Protein AF-A0A0F9NJE1-F1 (afdb_monomer_lite)

Secondary structure (DSSP, 8-state):
-HHHHHHHHHHHHH----EEEEEEGGG-----SSB---HHHHHHHHHHHTTS--EEEEETTEEEEEEEEEEEETTTHHHHHHHHHHHHHHHHHHHHT-EEEEEEEEEEEEE--GGGHHHHHHHHHSPPPPPPEEEE-TT-SSS--GGGEEEES---BPPP-

Radius of gyration: 15.57 Å; chains: 1; bounding box: 33×33×40 Å

Structure (mmCIF, N/CA/C/O backbone):
data_AF-A0A0F9NJE1-F1
#
_entry.id   AF-A0A0F9NJE1-F1
#
loop_
_atom_site.group_PDB
_atom_site.id
_atom_site.type_symbol
_atom_site.label_atom_id
_atom_site.label_alt_id
_atom_site.label_comp_id
_atom_site.label_asym_id
_atom_site.label_entity_id
_atom_site.label_seq_id
_atom_site.pdbx_PDB_ins_code
_atom_site.Cartn_x
_atom_site.Cartn_y
_atom_site.Cartn_z
_atom_site.occupancy
_atom_site.B_iso_or_equiv
_atom_site.auth_seq_id
_atom_site.auth_comp_id
_atom_site.auth_asym_id
_atom_site.auth_atom_id
_atom_site.pdbx_PDB_model_num
ATOM 1 N N . MET A 1 1 ? -2.788 3.645 -7.396 1.00 90.88 1 MET A N 1
ATOM 2 C CA . MET A 1 1 ? -2.449 2.796 -8.562 1.00 90.88 1 MET A CA 1
ATOM 3 C C . MET A 1 1 ? -1.737 3.562 -9.673 1.00 90.88 1 MET A C 1
ATOM 5 O O . MET A 1 1 ? -0.555 3.322 -9.840 1.00 90.88 1 MET A O 1
ATOM 9 N N . LYS A 1 2 ? -2.379 4.504 -10.388 1.00 92.88 2 LYS A N 1
ATOM 10 C CA . LYS A 1 2 ? -1.717 5.264 -11.473 1.00 92.88 2 LYS A CA 1
ATOM 11 C C . LYS A 1 2 ? -0.383 5.898 -11.042 1.00 92.88 2 LYS A C 1
ATOM 13 O O . LYS A 1 2 ? 0.628 5.635 -11.670 1.00 92.88 2 LYS A O 1
ATOM 18 N N . GLN A 1 3 ? -0.376 6.618 -9.914 1.00 94.50 3 GLN A N 1
ATOM 19 C CA . GLN A 1 3 ? 0.844 7.205 -9.336 1.00 94.50 3 GLN A CA 1
ATOM 20 C C . GLN A 1 3 ? 1.973 6.178 -9.158 1.00 94.50 3 GLN A C 1
ATOM 22 O O . GLN A 1 3 ? 3.117 6.468 -9.476 1.00 94.50 3 GLN A O 1
ATOM 27 N N . TYR A 1 4 ? 1.651 4.984 -8.657 1.00 96.38 4 TYR A N 1
ATOM 28 C CA . TYR A 1 4 ? 2.636 3.923 -8.474 1.00 96.38 4 TYR A CA 1
ATOM 29 C C . TYR A 1 4 ? 3.183 3.423 -9.814 1.00 96.38 4 TYR A C 1
ATOM 31 O O . TYR A 1 4 ? 4.390 3.305 -9.956 1.00 96.38 4 TYR A O 1
ATOM 39 N N . LEU A 1 5 ? 2.318 3.169 -10.803 1.00 96.25 5 LEU A N 1
ATOM 40 C CA . LEU A 1 5 ? 2.753 2.699 -12.123 1.00 96.25 5 LEU A CA 1
ATOM 41 C C . LEU A 1 5 ? 3.624 3.735 -12.845 1.00 96.25 5 LEU A C 1
ATOM 43 O O . LEU A 1 5 ? 4.574 3.358 -13.523 1.00 96.25 5 LEU A O 1
ATOM 47 N N . ASP A 1 6 ? 3.331 5.026 -12.675 1.00 95.56 6 ASP A N 1
ATOM 48 C CA . ASP A 1 6 ? 4.165 6.103 -13.212 1.00 95.56 6 ASP A CA 1
ATOM 49 C C . ASP A 1 6 ? 5.552 6.103 -12.541 1.00 95.56 6 ASP A C 1
ATOM 51 O O . ASP A 1 6 ? 6.561 6.123 -13.240 1.00 95.56 6 ASP A O 1
ATOM 55 N N . LYS A 1 7 ? 5.619 5.946 -11.209 1.00 96.25 7 LYS A N 1
ATOM 56 C CA . LYS A 1 7 ? 6.894 5.800 -10.482 1.00 96.25 7 LYS A CA 1
ATOM 57 C C . LYS A 1 7 ? 7.661 4.531 -10.844 1.00 96.25 7 LYS A C 1
ATOM 59 O O . LYS A 1 7 ? 8.872 4.589 -11.007 1.00 96.25 7 LYS A O 1
ATOM 64 N N . LEU A 1 8 ? 6.973 3.407 -11.020 1.00 96.88 8 LEU A N 1
ATOM 65 C CA . LEU A 1 8 ? 7.582 2.165 -11.487 1.00 96.88 8 LEU A CA 1
ATOM 66 C C . LEU A 1 8 ? 8.228 2.348 -12.861 1.00 96.88 8 LEU A C 1
ATOM 68 O O . LEU A 1 8 ? 9.361 1.918 -13.054 1.00 96.88 8 LEU A O 1
ATOM 72 N N . ARG A 1 9 ? 7.536 3.023 -13.787 1.00 95.94 9 ARG A N 1
ATOM 73 C CA . ARG A 1 9 ? 8.072 3.326 -15.117 1.00 95.94 9 ARG A CA 1
ATOM 74 C C . ARG A 1 9 ? 9.299 4.237 -15.044 1.00 95.94 9 ARG A C 1
ATOM 76 O O . ARG A 1 9 ? 10.284 3.953 -15.709 1.00 95.94 9 ARG A O 1
ATOM 83 N N . GLU A 1 10 ? 9.263 5.283 -14.218 1.00 95.12 10 GLU A N 1
ATOM 84 C CA . GLU A 1 10 ? 10.417 6.172 -14.001 1.00 95.12 10 GLU A CA 1
ATOM 85 C C . GLU A 1 10 ? 11.642 5.386 -13.502 1.00 95.12 10 GLU A C 1
ATOM 87 O O . GLU A 1 10 ? 12.700 5.432 -14.125 1.00 95.12 10 GLU A O 1
ATOM 92 N N . VAL A 1 11 ? 11.501 4.583 -12.442 1.00 95.06 11 VAL A N 1
ATOM 93 C CA . VAL A 1 11 ? 12.618 3.770 -11.923 1.00 95.06 11 VAL A CA 1
ATOM 94 C C . VAL A 1 11 ? 13.141 2.798 -12.989 1.00 95.06 11 VAL A C 1
ATOM 96 O O . VAL A 1 11 ? 14.353 2.623 -13.127 1.00 95.06 11 VAL A O 1
ATOM 99 N N . PHE A 1 12 ? 12.241 2.190 -13.765 1.00 95.00 12 PHE A N 1
ATOM 100 C CA . PHE A 1 12 ? 12.589 1.199 -14.779 1.00 95.00 12 PHE A CA 1
ATOM 101 C C . PHE A 1 12 ? 13.305 1.794 -16.001 1.00 95.00 12 PHE A C 1
ATOM 103 O O . PHE A 1 12 ? 14.287 1.225 -16.477 1.00 95.00 12 PHE A O 1
ATOM 110 N N . GLU A 1 13 ? 12.855 2.950 -16.491 1.00 92.44 13 GLU A N 1
ATOM 111 C CA . GLU A 1 13 ? 13.366 3.559 -17.725 1.00 92.44 13 GLU A CA 1
ATOM 112 C C . GLU A 1 13 ? 14.506 4.556 -17.475 1.00 92.44 13 GLU A C 1
ATOM 114 O O . GLU A 1 13 ? 15.495 4.571 -18.212 1.00 92.44 13 GLU A O 1
ATOM 119 N N . THR A 1 14 ? 14.382 5.409 -16.455 1.00 85.56 14 THR A N 1
ATOM 120 C CA . THR A 1 14 ? 15.294 6.545 -16.237 1.00 85.56 14 THR A CA 1
ATOM 121 C C . THR A 1 14 ? 16.296 6.308 -15.114 1.00 85.56 14 THR A C 1
ATOM 123 O O . THR A 1 14 ? 17.227 7.102 -14.965 1.00 85.56 14 THR A O 1
ATOM 126 N N . LYS A 1 15 ? 16.150 5.208 -14.358 1.00 76.62 15 LYS A N 1
ATOM 127 C CA . LYS A 1 15 ? 16.909 4.927 -13.128 1.00 76.62 15 LYS A CA 1
ATOM 128 C C . LYS A 1 15 ? 16.753 6.039 -12.087 1.00 76.62 15 LYS A C 1
ATOM 130 O O . LYS A 1 15 ? 17.694 6.359 -11.364 1.00 76.62 15 LYS A O 1
ATOM 135 N N . GLU A 1 16 ? 15.570 6.649 -12.019 1.00 80.31 16 GLU A N 1
ATOM 136 C CA . GLU A 1 16 ? 15.196 7.463 -10.865 1.00 80.31 16 GLU A CA 1
ATOM 137 C C . GLU A 1 16 ? 15.294 6.590 -9.605 1.00 80.31 16 GLU A C 1
ATOM 139 O O . GLU A 1 16 ? 14.833 5.452 -9.596 1.00 80.31 16 GLU A O 1
ATOM 144 N N . HIS A 1 17 ? 15.901 7.110 -8.542 1.00 89.50 17 HIS A N 1
ATOM 145 C CA . HIS A 1 17 ? 16.082 6.363 -7.296 1.00 89.50 17 HIS A CA 1
ATOM 146 C C . HIS A 1 17 ? 15.161 6.862 -6.183 1.00 89.50 17 HIS A C 1
ATOM 148 O O . HIS A 1 17 ? 14.867 6.128 -5.252 1.00 89.50 17 HIS A O 1
ATOM 154 N N . TYR A 1 18 ? 14.640 8.082 -6.280 1.00 96.06 18 TYR A N 1
ATOM 155 C CA . TYR A 1 18 ? 13.755 8.629 -5.262 1.00 96.06 18 TYR A CA 1
ATOM 156 C C . TYR A 1 18 ? 12.293 8.482 -5.675 1.00 96.06 18 TYR A C 1
ATOM 158 O O . TYR A 1 18 ? 11.875 8.999 -6.711 1.00 96.06 18 TYR A O 1
ATOM 166 N N . ILE A 1 19 ? 11.480 7.853 -4.827 1.00 96.25 19 ILE A N 1
ATOM 167 C CA . ILE A 1 19 ? 10.029 7.808 -5.026 1.00 96.25 19 ILE A CA 1
ATOM 168 C C . ILE A 1 19 ? 9.285 8.270 -3.780 1.00 96.25 19 ILE A C 1
ATOM 170 O O . ILE A 1 19 ? 9.681 8.010 -2.645 1.00 96.25 19 ILE A O 1
ATOM 174 N N . GLN A 1 20 ? 8.140 8.907 -4.013 1.00 97.31 20 GLN A N 1
ATOM 175 C CA . GLN A 1 20 ? 7.152 9.175 -2.982 1.00 97.31 20 GLN A CA 1
ATOM 176 C C . GLN A 1 20 ? 5.758 8.845 -3.512 1.00 97.31 20 GLN A C 1
ATOM 178 O O . GLN A 1 20 ? 5.344 9.319 -4.573 1.00 97.31 20 GLN A O 1
ATOM 183 N N . ILE A 1 21 ? 5.031 8.044 -2.743 1.00 97.56 21 ILE A N 1
ATOM 184 C CA . ILE A 1 21 ? 3.643 7.664 -2.980 1.00 97.56 21 ILE A CA 1
ATOM 185 C C . ILE A 1 21 ? 2.818 8.262 -1.846 1.00 97.56 21 ILE A C 1
ATOM 187 O O . ILE A 1 21 ? 3.164 8.129 -0.673 1.00 97.56 21 ILE A O 1
ATOM 191 N N . ARG A 1 22 ? 1.719 8.931 -2.193 1.00 98.00 22 ARG A N 1
ATOM 192 C CA . ARG A 1 22 ? 0.761 9.467 -1.221 1.00 98.00 22 ARG A CA 1
ATOM 193 C C . ARG A 1 22 ? -0.586 8.850 -1.510 1.00 98.00 22 ARG A C 1
ATOM 195 O O . ARG A 1 22 ? -1.103 8.997 -2.617 1.00 98.00 22 ARG A O 1
ATOM 202 N N . HIS A 1 23 ? -1.146 8.153 -0.534 1.00 98.12 23 HIS A N 1
ATOM 203 C CA . HIS A 1 23 ? -2.411 7.459 -0.717 1.00 98.12 23 HIS A CA 1
ATOM 204 C C . HIS A 1 23 ? -3.422 7.882 0.340 1.00 98.12 23 HIS A C 1
ATOM 206 O O . HIS A 1 23 ? -3.215 7.655 1.530 1.00 98.12 23 HIS A O 1
ATOM 212 N N . ASN A 1 24 ? -4.524 8.478 -0.118 1.00 97.50 24 ASN A N 1
ATOM 213 C CA . ASN A 1 24 ? -5.685 8.767 0.714 1.00 97.50 24 ASN A CA 1
ATOM 214 C C . ASN A 1 24 ? -6.523 7.491 0.872 1.00 97.50 24 ASN A C 1
ATOM 216 O O . ASN A 1 24 ? -6.998 6.926 -0.116 1.00 97.50 24 ASN A O 1
ATOM 220 N N . MET A 1 25 ? -6.724 7.076 2.120 1.00 97.12 25 MET A N 1
ATOM 221 C CA . MET A 1 25 ? -7.415 5.842 2.498 1.00 97.12 25 MET A CA 1
ATOM 222 C C . MET A 1 25 ? -8.916 5.868 2.159 1.00 97.12 25 MET A C 1
ATOM 224 O O . MET A 1 25 ? -9.535 4.812 2.061 1.00 97.12 25 MET A O 1
ATOM 228 N N . ASP A 1 26 ? -9.489 7.049 1.896 1.00 96.38 26 ASP A N 1
ATOM 229 C CA . ASP A 1 26 ? -10.852 7.206 1.366 1.00 96.38 26 ASP A CA 1
ATOM 230 C C . ASP A 1 26 ? -11.010 6.612 -0.050 1.00 96.38 26 ASP A C 1
ATOM 232 O O . ASP A 1 26 ? -12.125 6.345 -0.488 1.00 96.38 26 ASP A O 1
ATOM 236 N N . ASN A 1 27 ? -9.906 6.382 -0.770 1.00 96.31 27 ASN A N 1
ATOM 237 C CA . ASN A 1 27 ? -9.913 5.836 -2.132 1.00 96.31 27 ASN A CA 1
ATOM 238 C C . ASN A 1 27 ? -9.856 4.295 -2.184 1.00 96.31 27 ASN A C 1
ATOM 240 O O . ASN A 1 27 ? -9.661 3.735 -3.264 1.00 96.31 27 ASN A O 1
ATOM 244 N N . GLY A 1 28 ? -9.965 3.615 -1.039 1.00 96.88 28 GLY A N 1
ATOM 245 C CA . GLY A 1 28 ? -9.812 2.163 -0.911 1.00 96.88 28 GLY A CA 1
ATOM 246 C C . GLY A 1 28 ? -8.427 1.738 -0.414 1.00 96.88 28 GLY A C 1
ATOM 247 O O . GLY A 1 28 ? -7.517 2.551 -0.247 1.00 96.88 28 GLY A O 1
ATOM 248 N N . PHE A 1 29 ? -8.259 0.443 -0.163 1.00 97.94 29 PHE A N 1
ATOM 249 C CA . PHE A 1 29 ? -7.039 -0.141 0.387 1.00 97.94 29 PHE A CA 1
ATOM 250 C C . PHE A 1 29 ? -5.955 -0.287 -0.706 1.00 97.94 29 PHE A C 1
ATOM 252 O O . PHE A 1 29 ? -6.220 -0.878 -1.759 1.00 97.94 29 PHE A O 1
ATOM 259 N N . PRO A 1 30 ? -4.728 0.237 -0.509 1.00 96.69 30 PRO A N 1
ATOM 260 C CA . PRO A 1 30 ? -3.741 0.381 -1.581 1.00 96.69 30 PRO A CA 1
ATOM 261 C C . PRO A 1 30 ? -2.969 -0.913 -1.887 1.00 96.69 30 PRO A C 1
ATOM 263 O O . PRO A 1 30 ? -1.772 -1.017 -1.627 1.00 96.69 30 PRO A O 1
ATOM 266 N N . LEU A 1 31 ? -3.621 -1.879 -2.538 1.00 95.12 31 LEU A N 1
ATOM 267 C CA . LEU A 1 31 ? -2.922 -2.965 -3.239 1.00 95.12 31 LEU A CA 1
ATOM 268 C C 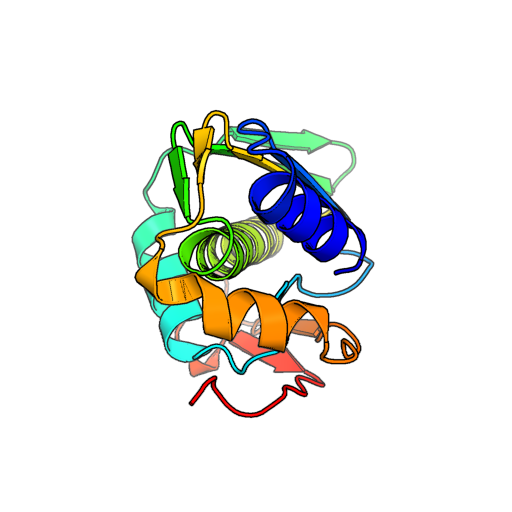. LEU A 1 31 ? -2.410 -2.448 -4.585 1.00 95.12 31 LEU A C 1
ATOM 270 O O . LEU A 1 31 ? -3.089 -2.519 -5.608 1.00 95.12 31 LEU A O 1
ATOM 274 N N . ILE A 1 32 ? -1.218 -1.862 -4.571 1.00 93.94 32 ILE A N 1
ATOM 275 C CA . ILE A 1 32 ? -0.603 -1.185 -5.721 1.00 93.94 32 ILE A CA 1
ATOM 276 C C . ILE A 1 32 ? 0.215 -2.142 -6.599 1.00 93.94 32 ILE A C 1
ATOM 278 O O . ILE A 1 32 ? 1.367 -1.894 -6.909 1.00 93.94 32 ILE A O 1
ATOM 282 N N . THR A 1 33 ? -0.378 -3.254 -7.012 1.00 95.19 33 THR A N 1
ATOM 283 C CA . THR A 1 33 ? 0.177 -4.160 -8.030 1.00 95.19 33 THR A CA 1
ATOM 284 C C . THR A 1 33 ? -0.969 -4.725 -8.859 1.00 95.19 33 THR A C 1
ATOM 286 O O . THR A 1 33 ? -2.128 -4.692 -8.439 1.00 95.19 33 THR A O 1
ATOM 289 N N . THR A 1 34 ? -0.679 -5.218 -10.061 1.00 94.31 34 THR A N 1
ATOM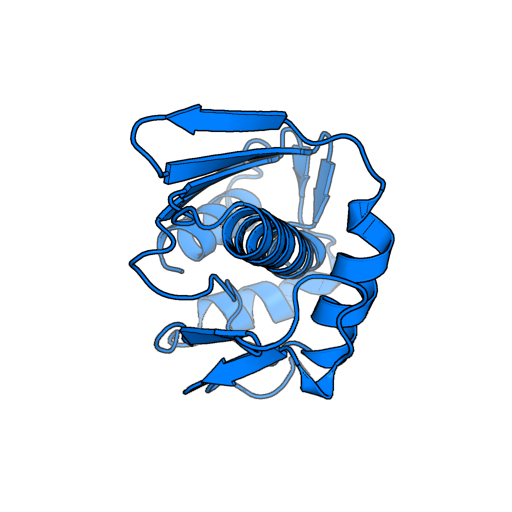 290 C CA . THR A 1 34 ? -1.703 -5.851 -10.901 1.00 94.31 34 THR A CA 1
ATOM 291 C C . THR A 1 34 ? -1.865 -7.340 -10.606 1.00 94.31 34 THR A C 1
ATOM 293 O O . THR A 1 34 ? -2.929 -7.887 -10.903 1.00 94.31 34 THR A O 1
ATOM 296 N N . LYS A 1 35 ? -0.854 -7.995 -10.018 1.00 94.12 35 LYS A N 1
ATOM 297 C CA . LYS A 1 35 ? -0.934 -9.407 -9.626 1.00 94.12 35 LYS A CA 1
ATOM 298 C C . LYS A 1 35 ? -1.678 -9.598 -8.308 1.00 94.12 35 LYS A C 1
ATOM 300 O O . LYS A 1 35 ? -1.871 -8.674 -7.520 1.00 94.12 35 LYS A O 1
ATOM 305 N N . GLU A 1 36 ? -2.075 -10.835 -8.070 1.00 94.62 36 GLU A N 1
ATOM 306 C CA . GLU A 1 36 ? -2.561 -11.270 -6.772 1.00 94.62 36 GLU A CA 1
ATOM 307 C C . GLU A 1 36 ? -1.491 -11.099 -5.678 1.00 94.62 36 GLU A C 1
ATOM 309 O O . GLU A 1 36 ? -0.307 -11.393 -5.880 1.00 94.62 36 GLU A O 1
ATOM 314 N N . ILE A 1 37 ? -1.923 -10.594 -4.523 1.00 94.19 37 ILE A N 1
ATOM 315 C CA . ILE A 1 37 ? -1.165 -10.543 -3.277 1.00 94.19 37 ILE A CA 1
ATOM 316 C C . ILE A 1 37 ? -1.796 -11.552 -2.325 1.00 94.19 37 ILE A C 1
ATOM 318 O O . ILE A 1 37 ? -3.009 -11.536 -2.118 1.00 94.19 37 ILE A O 1
ATOM 322 N N . ASP A 1 38 ? -0.951 -12.389 -1.726 1.00 95.12 38 ASP A N 1
ATOM 323 C CA . ASP A 1 38 ? -1.340 -13.254 -0.618 1.00 95.12 38 ASP A CA 1
ATOM 324 C C . ASP A 1 38 ? -1.752 -12.385 0.579 1.00 95.12 38 ASP A C 1
ATOM 326 O O . ASP A 1 38 ? -0.926 -11.728 1.221 1.00 95.12 38 ASP A O 1
ATOM 330 N N . TRP A 1 39 ? -3.058 -12.325 0.825 1.00 96.56 39 TRP A N 1
ATOM 331 C CA . TRP A 1 39 ? -3.636 -11.460 1.843 1.00 96.56 39 TRP A CA 1
ATOM 332 C C . TRP A 1 39 ? -3.310 -11.922 3.264 1.00 96.56 39 TRP A C 1
ATOM 334 O O . TRP A 1 39 ? -3.060 -11.090 4.140 1.00 96.56 39 TRP A O 1
ATOM 344 N N . ASP A 1 40 ? -3.241 -13.232 3.484 1.00 96.62 40 ASP A N 1
ATOM 345 C CA . ASP A 1 40 ? -2.905 -13.794 4.787 1.00 96.62 40 ASP A CA 1
ATOM 346 C C . ASP A 1 40 ? -1.460 -13.433 5.148 1.00 96.62 40 ASP A C 1
ATOM 348 O O . ASP A 1 40 ? -1.186 -13.037 6.283 1.00 96.62 40 ASP A O 1
ATOM 352 N N . LEU A 1 41 ? -0.550 -13.456 4.165 1.00 95.62 41 LEU A N 1
ATOM 353 C CA . LEU A 1 41 ? 0.822 -12.981 4.347 1.00 95.62 41 LEU A CA 1
ATOM 354 C C . LEU A 1 41 ? 0.880 -11.496 4.731 1.00 95.62 41 LEU A C 1
ATOM 356 O O . LEU A 1 41 ? 1.679 -11.127 5.593 1.00 95.62 41 LEU A O 1
ATOM 360 N N . VAL A 1 42 ? 0.054 -10.641 4.115 1.00 97.62 42 VAL A N 1
ATOM 361 C CA . VAL A 1 42 ? -0.011 -9.215 4.483 1.00 97.62 42 VAL A CA 1
ATOM 362 C C . VAL A 1 42 ? -0.462 -9.062 5.930 1.00 97.62 42 VAL A C 1
ATOM 364 O O . VAL A 1 42 ? 0.190 -8.343 6.680 1.00 97.62 42 VAL A O 1
ATOM 367 N N . ILE A 1 43 ? -1.520 -9.767 6.344 1.00 97.31 43 ILE A N 1
ATOM 368 C CA . ILE A 1 43 ? -2.004 -9.707 7.728 1.00 97.31 43 ILE A CA 1
ATOM 369 C C . ILE A 1 43 ? -0.920 -10.165 8.702 1.00 97.31 43 ILE A C 1
ATOM 371 O O . ILE A 1 43 ? -0.637 -9.455 9.663 1.00 97.31 43 ILE A O 1
ATOM 375 N N . LEU A 1 44 ? -0.296 -11.319 8.459 1.00 95.75 44 LEU A N 1
ATOM 376 C CA . LEU A 1 44 ? 0.743 -11.855 9.340 1.00 95.75 44 LEU A CA 1
ATOM 377 C C . LEU A 1 44 ? 1.913 -10.875 9.485 1.00 95.75 44 LEU A C 1
ATOM 379 O O . LEU A 1 44 ? 2.280 -10.529 10.605 1.00 95.75 44 LEU A O 1
ATOM 383 N N . ARG A 1 45 ? 2.418 -10.337 8.367 1.00 96.50 45 ARG A N 1
ATOM 384 C CA . ARG A 1 45 ? 3.483 -9.323 8.392 1.00 96.50 45 ARG A CA 1
ATOM 385 C C . ARG A 1 45 ? 3.060 -8.056 9.124 1.00 96.50 45 ARG A C 1
ATOM 387 O O . ARG A 1 45 ? 3.845 -7.519 9.890 1.00 96.50 45 ARG A O 1
ATOM 394 N N . THR A 1 46 ? 1.833 -7.578 8.926 1.00 97.00 46 THR A N 1
ATOM 395 C CA . THR A 1 46 ? 1.302 -6.431 9.676 1.00 97.00 46 THR A CA 1
ATOM 396 C C . THR A 1 46 ? 1.333 -6.689 11.174 1.00 97.00 46 THR A C 1
ATOM 398 O O . THR A 1 46 ? 1.776 -5.816 11.914 1.00 97.00 46 THR A O 1
ATOM 401 N N . LEU A 1 47 ? 0.890 -7.861 11.631 1.00 92.50 47 LEU A N 1
ATOM 402 C CA . LEU A 1 47 ? 0.869 -8.177 13.059 1.00 92.50 47 LEU A CA 1
ATOM 403 C C . LEU A 1 47 ? 2.279 -8.233 13.666 1.00 92.50 47 LEU A C 1
ATOM 405 O O . LEU A 1 47 ? 2.457 -7.779 14.796 1.00 92.50 47 LEU A O 1
ATOM 409 N N . ASP A 1 48 ? 3.268 -8.708 12.909 1.00 92.19 48 ASP A N 1
ATOM 410 C CA . ASP A 1 48 ? 4.673 -8.718 13.332 1.00 92.19 48 ASP A CA 1
ATOM 411 C C . ASP A 1 48 ? 5.275 -7.298 13.371 1.00 92.19 48 ASP A C 1
ATOM 413 O O . ASP A 1 48 ? 5.951 -6.921 14.333 1.00 92.19 48 ASP A O 1
ATOM 417 N N . GLU A 1 49 ? 4.979 -6.481 12.357 1.00 91.56 49 GLU A N 1
ATOM 418 C CA . GLU A 1 49 ? 5.503 -5.118 12.179 1.00 91.56 49 GLU A CA 1
ATOM 419 C C . GLU A 1 49 ? 4.890 -4.083 13.139 1.00 91.56 49 GLU A C 1
ATOM 421 O O . GLU A 1 49 ? 5.463 -3.011 13.333 1.00 91.56 49 GLU A O 1
ATOM 426 N N . LEU A 1 50 ? 3.759 -4.382 13.793 1.00 86.44 50 LEU A N 1
ATOM 427 C CA . LEU A 1 50 ? 3.096 -3.469 14.741 1.00 86.44 50 LEU A CA 1
ATOM 428 C C . LEU A 1 50 ? 3.991 -3.015 15.908 1.00 86.44 50 LEU A C 1
ATOM 430 O O . LEU A 1 50 ? 3.700 -1.996 16.533 1.00 86.44 50 LEU A O 1
ATOM 434 N N . ASN A 1 51 ? 5.056 -3.759 16.216 1.00 84.50 51 ASN A N 1
ATOM 435 C CA . ASN A 1 51 ? 5.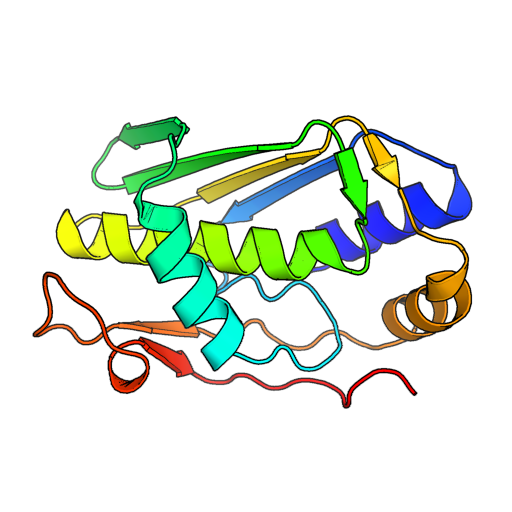982 -3.443 17.305 1.00 84.50 51 ASN A CA 1
ATOM 436 C C . ASN A 1 51 ? 7.138 -2.520 16.886 1.00 84.50 51 ASN A C 1
ATOM 438 O O . ASN A 1 51 ? 7.934 -2.116 17.736 1.00 84.50 51 ASN A O 1
ATOM 442 N N . ASN A 1 52 ? 7.249 -2.187 15.599 1.00 89.94 52 ASN A N 1
ATOM 443 C CA . ASN A 1 52 ? 8.315 -1.332 15.095 1.00 89.94 52 ASN A CA 1
ATOM 444 C C . ASN A 1 52 ? 7.974 0.161 15.261 1.00 89.94 52 ASN A C 1
ATOM 446 O O . ASN A 1 52 ? 6.800 0.534 15.288 1.00 89.94 52 ASN A O 1
ATOM 450 N N . PRO A 1 53 ? 8.979 1.051 15.384 1.00 92.94 53 PRO A N 1
ATOM 451 C CA . PRO A 1 53 ? 8.737 2.489 15.463 1.00 92.94 53 PRO A CA 1
ATOM 452 C C . PRO A 1 53 ? 8.045 3.033 14.204 1.00 92.94 53 PRO A C 1
ATOM 454 O O . PRO A 1 53 ? 8.466 2.751 13.084 1.00 92.94 53 PRO A O 1
ATOM 457 N N . LEU A 1 54 ? 7.020 3.869 14.395 1.00 94.38 54 LEU A N 1
ATOM 458 C CA . LEU A 1 54 ? 6.226 4.478 13.324 1.00 94.38 54 LEU A CA 1
ATOM 459 C C . LEU A 1 54 ? 6.138 5.994 13.514 1.00 94.38 54 LEU A C 1
ATOM 461 O O . LEU A 1 54 ? 5.979 6.483 14.634 1.00 94.38 54 LEU A O 1
ATOM 465 N N . THR A 1 55 ? 6.160 6.739 12.410 1.00 97.19 55 THR A N 1
ATOM 466 C CA . THR A 1 55 ? 5.911 8.186 12.424 1.00 97.19 55 THR A CA 1
ATOM 467 C C . THR A 1 55 ? 4.433 8.443 12.161 1.00 97.19 55 THR A C 1
ATOM 469 O O . THR A 1 55 ? 3.972 8.366 11.022 1.00 97.19 55 THR A O 1
ATOM 472 N N . ILE A 1 56 ? 3.684 8.750 13.221 1.00 96.69 56 ILE A N 1
ATOM 473 C CA . ILE A 1 56 ? 2.230 8.937 13.172 1.00 96.69 56 ILE A CA 1
ATOM 474 C C . ILE A 1 56 ? 1.881 10.378 13.531 1.00 96.69 56 ILE A C 1
ATOM 476 O O . ILE A 1 56 ? 2.364 10.916 14.525 1.00 96.69 56 ILE A O 1
ATOM 480 N N . THR A 1 57 ? 0.997 10.987 12.743 1.00 98.06 57 THR A N 1
ATOM 481 C CA . THR A 1 57 ? 0.382 12.280 13.067 1.00 98.06 57 THR A CA 1
ATOM 482 C C . THR A 1 57 ? -1.110 12.091 13.298 1.00 98.06 57 THR A C 1
ATOM 484 O O . THR A 1 57 ? -1.774 11.370 12.555 1.00 98.06 57 THR A O 1
ATOM 487 N N . MET A 1 58 ? -1.643 12.754 14.323 1.00 97.94 58 MET A N 1
ATOM 488 C CA . MET A 1 58 ? -3.064 12.748 14.660 1.00 97.94 58 MET A CA 1
ATOM 489 C C . MET A 1 58 ? -3.598 14.171 14.642 1.00 97.94 58 MET A C 1
ATOM 491 O O . MET A 1 58 ? -3.071 15.042 15.333 1.00 97.94 58 MET A O 1
ATOM 495 N N . ALA A 1 59 ? -4.652 14.405 13.869 1.00 96.75 59 ALA A N 1
ATOM 496 C CA . ALA A 1 59 ? -5.290 15.710 13.776 1.00 96.75 59 ALA A CA 1
ATOM 497 C C . ALA A 1 59 ? -6.764 15.540 13.410 1.00 96.75 59 ALA A C 1
ATOM 499 O O . ALA A 1 59 ? -7.094 14.727 12.558 1.00 96.75 59 ALA A O 1
ATOM 500 N N . ASN A 1 60 ? -7.657 16.314 14.034 1.00 96.38 60 ASN A N 1
ATOM 501 C CA . ASN A 1 60 ? -9.082 16.376 13.671 1.00 96.38 60 ASN A CA 1
ATOM 502 C C . ASN A 1 60 ? -9.806 15.011 13.608 1.00 96.38 60 ASN A C 1
ATOM 504 O O . ASN A 1 60 ? -10.679 14.811 12.769 1.00 96.38 60 ASN A O 1
ATOM 508 N N . GLY A 1 61 ? -9.450 14.060 14.480 1.00 97.38 61 GLY A N 1
ATOM 509 C CA . GLY A 1 61 ? -10.038 12.712 14.463 1.00 97.38 61 GLY A CA 1
ATOM 510 C C . GLY A 1 61 ? -9.515 11.801 13.343 1.00 97.38 61 GLY A C 1
ATOM 511 O O . GLY A 1 61 ? -10.022 10.694 13.173 1.00 97.38 61 GLY A O 1
ATOM 512 N N . GLU A 1 62 ? -8.495 12.240 12.605 1.00 98.25 62 GLU A N 1
ATOM 513 C CA . GLU A 1 62 ? -7.837 11.512 11.523 1.00 98.25 62 GLU A CA 1
ATOM 514 C C . GLU A 1 62 ? -6.400 11.110 11.907 1.00 98.25 62 GLU A C 1
ATOM 516 O O . GLU A 1 62 ? -5.709 11.831 12.637 1.00 98.25 62 GLU A O 1
ATOM 521 N N . ILE A 1 63 ? -5.952 9.952 11.412 1.00 98.25 63 ILE A N 1
ATOM 522 C CA . ILE A 1 63 ? -4.586 9.438 11.582 1.00 98.25 63 ILE A CA 1
ATOM 523 C C . ILE A 1 63 ? -3.872 9.401 10.233 1.00 98.25 63 ILE A C 1
ATOM 525 O O . ILE A 1 63 ? -4.416 8.932 9.230 1.00 98.25 63 ILE A O 1
ATOM 529 N N . PHE A 1 64 ? -2.627 9.862 10.241 1.00 98.38 64 PHE A N 1
ATOM 530 C CA . PHE A 1 64 ? -1.723 9.900 9.103 1.00 98.38 64 PHE A CA 1
ATOM 531 C C . PHE A 1 64 ? -0.476 9.089 9.441 1.00 98.38 64 PHE A C 1
ATOM 533 O O . PHE A 1 64 ? 0.047 9.203 10.554 1.00 98.38 64 PHE A O 1
ATOM 540 N N . LEU A 1 65 ? 0.012 8.301 8.488 1.00 98.31 65 LEU A N 1
ATOM 541 C CA . LEU A 1 65 ? 1.227 7.508 8.650 1.00 98.31 65 LEU A CA 1
ATOM 542 C C . LEU A 1 65 ? 2.287 7.955 7.648 1.00 98.31 65 LEU A C 1
ATOM 544 O O . LEU A 1 65 ? 2.024 8.028 6.449 1.00 98.31 65 LEU A O 1
ATOM 548 N N . GLN A 1 66 ? 3.500 8.207 8.130 1.00 98.31 66 GLN A N 1
ATOM 549 C CA . GLN A 1 66 ? 4.660 8.406 7.272 1.00 98.31 66 GLN A CA 1
ATOM 550 C C . GLN A 1 66 ? 5.605 7.211 7.383 1.00 98.31 66 GLN A C 1
ATOM 552 O O . GLN A 1 66 ? 6.008 6.818 8.478 1.00 98.31 66 GLN A O 1
ATOM 557 N N . VAL A 1 67 ? 5.984 6.670 6.228 1.00 97.88 67 VAL A N 1
ATOM 558 C CA . VAL A 1 67 ? 6.947 5.580 6.088 1.00 97.88 67 VAL A CA 1
ATOM 559 C C . VAL A 1 67 ? 8.079 6.064 5.198 1.00 97.88 67 VAL A C 1
ATOM 561 O O . VAL A 1 67 ? 7.842 6.515 4.079 1.00 97.88 67 VAL A O 1
ATOM 564 N N . ASN A 1 68 ? 9.307 5.966 5.695 1.00 97.06 68 ASN A N 1
ATOM 565 C CA . ASN A 1 68 ? 10.507 6.279 4.930 1.00 97.06 68 ASN A CA 1
ATOM 566 C C . ASN A 1 68 ? 11.381 5.022 4.876 1.00 97.06 68 ASN A C 1
ATOM 568 O O . ASN A 1 68 ? 11.666 4.422 5.914 1.00 97.06 68 ASN A O 1
ATOM 572 N N . LYS A 1 69 ? 11.795 4.623 3.676 1.00 96.75 69 LYS A N 1
ATOM 573 C CA . LYS A 1 69 ? 12.714 3.512 3.423 1.00 96.75 69 LYS A CA 1
ATOM 574 C C . LYS A 1 69 ? 13.987 4.054 2.786 1.00 96.75 69 LYS A C 1
ATOM 576 O O . LYS A 1 69 ? 13.924 4.874 1.875 1.00 96.75 69 LYS A O 1
ATOM 581 N N . THR A 1 70 ? 15.139 3.562 3.228 1.00 96.50 70 THR A N 1
ATOM 582 C CA . THR A 1 70 ? 16.425 3.939 2.623 1.00 96.50 70 THR A CA 1
ATOM 583 C C . THR A 1 70 ? 16.598 3.298 1.249 1.00 96.50 70 THR A C 1
ATOM 585 O O . THR A 1 70 ? 17.031 3.961 0.318 1.00 96.50 70 THR A O 1
ATOM 588 N N . HIS A 1 71 ? 16.230 2.025 1.094 1.00 96.25 71 HIS A N 1
ATOM 589 C CA . HIS A 1 71 ? 16.269 1.322 -0.187 1.00 96.25 71 HIS A CA 1
ATOM 590 C C . HIS A 1 71 ? 15.158 0.273 -0.259 1.00 96.25 71 HIS A C 1
ATOM 592 O O . HIS A 1 71 ? 14.808 -0.313 0.766 1.00 96.25 71 HIS A O 1
ATOM 598 N N . GLU A 1 72 ? 14.621 0.009 -1.449 1.00 96.81 72 GLU A N 1
ATOM 599 C CA . GLU A 1 72 ? 13.568 -0.998 -1.645 1.00 96.81 72 GLU A CA 1
ATOM 600 C C . GLU A 1 72 ? 13.424 -1.373 -3.128 1.00 96.81 72 GLU A C 1
ATOM 602 O O . GLU A 1 72 ? 13.572 -0.503 -3.990 1.00 96.81 72 GLU A O 1
ATOM 607 N N . ASP A 1 73 ? 13.119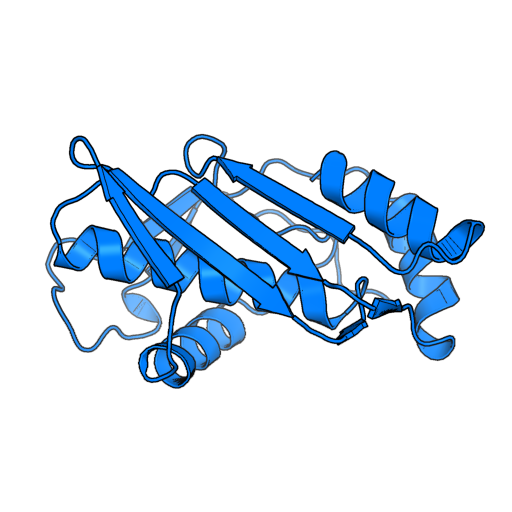 -2.643 -3.427 1.00 97.00 73 ASP A N 1
ATOM 608 C CA . ASP A 1 73 ? 12.685 -3.021 -4.775 1.00 97.00 73 ASP A CA 1
ATOM 609 C C . ASP A 1 73 ? 11.253 -2.494 -4.992 1.00 97.00 73 ASP A C 1
ATOM 611 O O . ASP A 1 73 ? 10.295 -2.948 -4.354 1.00 97.00 73 ASP A O 1
ATOM 615 N N . ILE A 1 74 ? 11.093 -1.514 -5.887 1.00 97.19 74 ILE A N 1
ATOM 616 C CA . ILE A 1 74 ? 9.795 -0.859 -6.125 1.00 97.19 74 ILE A CA 1
ATOM 617 C C . ILE A 1 74 ? 8.759 -1.805 -6.746 1.00 97.19 74 ILE A C 1
ATOM 619 O O . ILE A 1 74 ? 7.546 -1.604 -6.619 1.00 97.19 74 ILE A O 1
ATOM 623 N N . PHE A 1 75 ? 9.213 -2.835 -7.450 1.00 96.94 75 PHE A N 1
ATOM 624 C CA . PHE A 1 75 ? 8.340 -3.791 -8.099 1.00 96.94 75 PHE A CA 1
ATOM 625 C C . PHE A 1 75 ? 7.860 -4.863 -7.117 1.00 96.94 75 PHE A C 1
ATOM 627 O O . PHE A 1 75 ? 6.661 -5.144 -7.055 1.00 96.94 75 PHE A O 1
ATOM 634 N N . PHE A 1 76 ? 8.776 -5.445 -6.345 1.00 94.44 76 PHE A N 1
ATOM 635 C CA . PHE A 1 76 ? 8.478 -6.592 -5.491 1.00 94.44 76 PHE A CA 1
ATOM 636 C C . PHE A 1 76 ? 8.104 -6.197 -4.057 1.00 94.44 76 PHE A C 1
ATOM 638 O O . PHE A 1 76 ? 7.049 -6.604 -3.557 1.00 94.44 76 PHE A O 1
ATOM 645 N N . ASP A 1 77 ? 8.936 -5.387 -3.403 1.00 96.44 77 ASP A N 1
ATOM 646 C CA . ASP A 1 77 ? 8.815 -5.093 -1.975 1.00 96.44 77 ASP A CA 1
ATOM 647 C C . ASP A 1 77 ? 7.822 -3.959 -1.703 1.00 96.44 77 ASP A C 1
ATOM 649 O O . ASP A 1 77 ? 6.964 -4.090 -0.823 1.00 96.44 77 ASP A O 1
ATOM 653 N N . THR A 1 78 ? 7.876 -2.868 -2.477 1.00 97.12 78 THR A N 1
ATOM 654 C CA . THR A 1 78 ? 7.027 -1.685 -2.245 1.00 97.12 78 THR A CA 1
ATOM 655 C C . THR A 1 78 ? 5.528 -1.999 -2.214 1.00 97.12 78 THR A C 1
ATOM 657 O O . THR A 1 78 ? 4.861 -1.512 -1.296 1.00 97.12 78 THR A O 1
ATOM 660 N N . PRO A 1 79 ? 4.945 -2.819 -3.115 1.00 97.12 79 PRO A N 1
ATOM 661 C CA . PRO A 1 79 ? 3.521 -3.137 -3.034 1.00 97.12 79 PRO A CA 1
ATOM 662 C C . PRO A 1 79 ? 3.124 -3.864 -1.747 1.00 97.12 79 PRO A C 1
ATOM 664 O O . PRO A 1 79 ? 2.077 -3.562 -1.172 1.00 97.12 79 PRO A O 1
ATOM 667 N N . ILE A 1 80 ? 3.960 -4.794 -1.276 1.00 97.19 80 ILE A N 1
ATOM 668 C CA . ILE A 1 80 ? 3.704 -5.556 -0.047 1.00 97.19 80 ILE A CA 1
ATOM 669 C C . ILE A 1 80 ? 3.895 -4.652 1.169 1.00 97.19 80 ILE A C 1
ATOM 671 O O . ILE A 1 80 ? 3.029 -4.593 2.039 1.00 97.19 80 ILE A O 1
ATOM 675 N N . SER A 1 81 ? 5.004 -3.914 1.219 1.00 97.19 81 SER A N 1
ATOM 676 C CA . SER A 1 81 ? 5.320 -3.014 2.324 1.00 97.19 81 SER A CA 1
ATOM 677 C C . SER A 1 81 ? 4.270 -1.909 2.457 1.00 97.19 81 SER A C 1
ATOM 679 O O . SER A 1 81 ? 3.779 -1.667 3.562 1.00 97.19 81 SER A O 1
ATOM 681 N N . LEU A 1 82 ? 3.823 -1.294 1.356 1.00 97.69 82 LEU A N 1
ATOM 682 C CA . LEU A 1 82 ? 2.761 -0.289 1.415 1.00 97.69 82 LEU A CA 1
ATOM 683 C C . LEU A 1 82 ? 1.450 -0.881 1.947 1.00 97.69 82 LEU A C 1
ATOM 685 O O . LEU A 1 82 ? 0.800 -0.245 2.779 1.00 97.69 82 LEU A O 1
ATOM 689 N N . ALA A 1 83 ? 1.071 -2.085 1.508 1.00 98.19 83 ALA A N 1
ATOM 690 C CA . ALA A 1 83 ? -0.123 -2.773 1.994 1.00 98.19 83 ALA A CA 1
ATOM 691 C C . ALA A 1 83 ? -0.030 -3.051 3.504 1.00 98.19 83 ALA A C 1
ATOM 693 O O . ALA A 1 83 ? -0.953 -2.722 4.247 1.00 98.19 83 ALA A O 1
ATOM 694 N N . VAL A 1 84 ? 1.114 -3.564 3.967 1.00 98.25 84 VAL A N 1
ATOM 695 C CA . VAL A 1 84 ? 1.382 -3.847 5.384 1.00 98.25 84 VAL A CA 1
ATOM 696 C C . VAL A 1 84 ? 1.238 -2.591 6.245 1.00 98.25 84 VAL A C 1
ATOM 698 O O . VAL A 1 84 ? 0.492 -2.604 7.224 1.00 98.25 84 VAL A O 1
ATOM 701 N N . HIS A 1 85 ? 1.887 -1.487 5.866 1.00 98.31 85 HIS A N 1
ATOM 702 C CA . HIS A 1 85 ? 1.829 -0.236 6.631 1.00 98.31 85 HIS A CA 1
ATOM 703 C C . HIS A 1 85 ? 0.453 0.437 6.543 1.00 98.31 85 HIS A C 1
ATOM 705 O O . HIS A 1 85 ? -0.014 1.044 7.506 1.00 98.31 85 HIS A O 1
ATOM 711 N N . SER A 1 86 ? -0.236 0.293 5.412 1.00 98.25 86 SER A N 1
ATOM 712 C CA . SER A 1 86 ? -1.614 0.767 5.266 1.00 98.25 86 SER A CA 1
ATOM 713 C C . SER A 1 86 ? -2.566 0.001 6.182 1.00 98.25 86 SER A C 1
ATOM 715 O O . SER A 1 86 ? -3.442 0.609 6.796 1.00 98.25 86 SER A O 1
ATOM 717 N N . LEU A 1 87 ? -2.376 -1.314 6.334 1.00 98.06 87 LEU A N 1
ATOM 718 C CA . LEU A 1 87 ? -3.145 -2.111 7.287 1.00 98.06 87 LEU A CA 1
ATOM 719 C C . LEU A 1 87 ? -2.810 -1.739 8.736 1.00 98.06 87 LEU A C 1
ATOM 721 O O . LEU A 1 87 ? -3.726 -1.605 9.541 1.00 98.06 87 LEU A O 1
ATOM 725 N N . ILE A 1 88 ? -1.539 -1.476 9.058 1.00 97.56 88 ILE A N 1
ATOM 726 C CA . ILE A 1 88 ? -1.143 -0.941 10.373 1.00 97.56 88 ILE A CA 1
ATOM 727 C C . ILE A 1 88 ? -1.915 0.348 10.681 1.00 97.56 88 ILE A C 1
ATOM 729 O O . ILE A 1 88 ? -2.502 0.467 11.756 1.00 97.56 88 ILE A O 1
ATOM 733 N N . LEU A 1 89 ? -1.980 1.287 9.730 1.00 97.81 89 LEU A N 1
ATOM 734 C CA . LEU A 1 89 ? -2.738 2.529 9.889 1.00 97.81 89 LEU A CA 1
ATOM 735 C C . LEU A 1 89 ? -4.227 2.261 10.169 1.00 97.81 89 LEU A C 1
ATOM 737 O O . LEU A 1 89 ? -4.794 2.880 11.069 1.00 97.81 89 LEU A O 1
ATOM 741 N N . TYR A 1 90 ? -4.852 1.318 9.457 1.00 97.38 90 TYR A N 1
ATOM 742 C CA . TYR A 1 90 ? -6.233 0.912 9.732 1.00 97.38 90 TYR A CA 1
ATOM 743 C C . TYR A 1 90 ? -6.412 0.323 11.137 1.00 97.38 90 TYR A C 1
ATOM 745 O O . TYR A 1 90 ? -7.350 0.710 11.830 1.00 97.38 90 TYR A O 1
ATOM 753 N N . LEU A 1 91 ? -5.525 -0.574 11.578 1.00 96.44 91 LEU A N 1
ATOM 754 C CA . LEU A 1 91 ? -5.620 -1.211 12.897 1.00 96.44 91 LEU A CA 1
ATOM 755 C C . LEU A 1 91 ? -5.419 -0.208 14.041 1.00 96.44 91 LEU A C 1
ATOM 757 O O . LEU A 1 91 ? -6.150 -0.245 15.033 1.00 96.44 91 LEU A O 1
ATOM 761 N N . ILE A 1 92 ? -4.470 0.722 13.896 1.00 95.38 92 ILE A N 1
ATOM 762 C CA . ILE A 1 92 ? -4.258 1.800 14.870 1.00 95.38 92 ILE A CA 1
ATOM 763 C C . ILE A 1 92 ? -5.486 2.712 14.909 1.00 95.38 92 ILE A C 1
ATOM 765 O O . ILE A 1 92 ? -6.015 2.977 15.987 1.00 95.38 92 ILE A O 1
ATOM 769 N N . ALA A 1 93 ? -5.983 3.150 13.749 1.00 95.81 93 ALA A N 1
ATOM 770 C CA . ALA A 1 93 ? -7.165 4.004 13.668 1.00 95.81 93 ALA A CA 1
ATOM 771 C C . ALA A 1 93 ? -8.403 3.338 14.283 1.00 95.81 93 ALA A C 1
ATOM 773 O O . ALA A 1 93 ? -9.111 3.975 15.062 1.00 95.81 93 ALA A O 1
ATOM 774 N N . HIS A 1 94 ? -8.599 2.043 14.025 1.00 95.38 94 HIS A N 1
ATOM 775 C CA . HIS A 1 94 ? -9.656 1.233 14.626 1.00 95.38 94 HIS A CA 1
ATOM 776 C C . HIS A 1 94 ? -9.584 1.243 16.157 1.00 95.38 94 HIS A C 1
ATOM 778 O O . HIS A 1 94 ? -10.541 1.644 16.819 1.00 95.38 94 HIS A O 1
ATOM 784 N N . ARG A 1 95 ? -8.419 0.913 16.729 1.00 93.88 95 ARG A N 1
ATOM 785 C CA . ARG A 1 95 ? -8.206 0.908 18.186 1.00 93.88 95 ARG A CA 1
ATOM 786 C C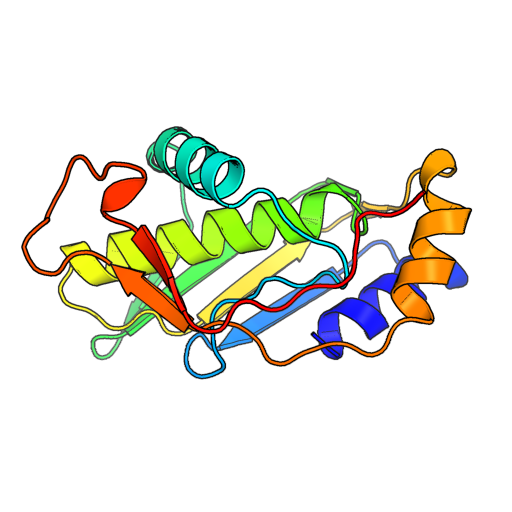 . ARG A 1 95 ? -8.396 2.290 18.814 1.00 93.88 95 ARG A C 1
ATOM 788 O O . ARG A 1 95 ? -8.896 2.411 19.931 1.00 93.88 95 ARG A O 1
ATOM 795 N N . MET A 1 96 ? -7.990 3.339 18.104 1.00 94.44 96 MET A N 1
ATOM 796 C CA . MET A 1 96 ? -8.107 4.723 18.564 1.00 94.44 96 MET A CA 1
ATOM 797 C C . MET A 1 96 ? -9.488 5.334 18.306 1.00 94.44 96 MET A C 1
ATOM 799 O O . MET A 1 96 ? -9.734 6.459 18.738 1.00 94.44 96 MET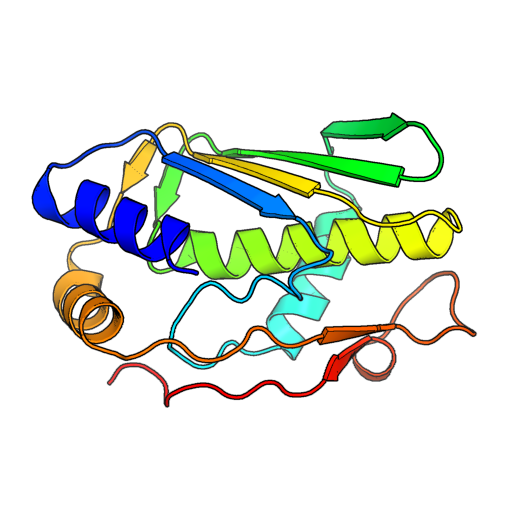 A O 1
ATOM 803 N N . LYS A 1 97 ? -10.395 4.612 17.631 1.00 94.81 97 LYS A N 1
ATOM 804 C CA . LYS A 1 97 ? -11.710 5.110 17.190 1.00 94.81 97 LYS A CA 1
ATOM 805 C C . LYS A 1 97 ? -11.592 6.387 16.351 1.00 94.81 97 LYS A C 1
ATOM 807 O O . LYS A 1 97 ? -12.386 7.317 16.477 1.00 94.81 97 LYS A O 1
ATOM 812 N N . MET A 1 98 ? -10.568 6.421 15.507 1.00 97.19 98 MET A N 1
ATOM 813 C CA . MET A 1 98 ? -10.248 7.509 14.591 1.00 97.19 98 MET A CA 1
ATOM 814 C C . MET A 1 98 ? -10.347 7.023 13.147 1.00 97.19 98 MET A C 1
ATOM 816 O O . MET A 1 98 ? -10.432 5.826 12.872 1.00 97.19 98 MET A O 1
ATOM 820 N N . LYS A 1 99 ? -10.323 7.962 12.205 1.00 97.00 99 LYS A N 1
ATOM 821 C CA . LYS A 1 99 ? -10.353 7.650 10.780 1.00 97.00 99 LYS A CA 1
ATOM 822 C C . LYS A 1 99 ? -8.926 7.544 10.218 1.00 97.00 99 LYS A C 1
ATOM 824 O O . LYS A 1 99 ? -8.155 8.490 10.369 1.00 97.00 99 LYS A O 1
ATOM 829 N N . PRO A 1 100 ? -8.548 6.452 9.537 1.00 98.00 100 PRO A N 1
ATOM 830 C CA . PRO A 1 100 ? -7.291 6.406 8.796 1.00 98.00 100 PRO A CA 1
ATOM 831 C C . PRO A 1 100 ? -7.409 7.315 7.570 1.00 98.00 100 PRO A C 1
ATOM 833 O O . PRO A 1 100 ? -8.390 7.217 6.832 1.00 98.00 100 PRO A O 1
ATOM 836 N N . LYS A 1 101 ? -6.446 8.220 7.362 1.00 98.06 101 LYS A N 1
ATOM 837 C CA . LYS A 1 101 ? -6.574 9.272 6.347 1.00 98.06 101 LYS A CA 1
ATOM 838 C C . LYS A 1 101 ? -5.591 9.172 5.202 1.00 98.06 101 LYS A C 1
ATOM 840 O O . LYS A 1 101 ? -6.015 9.053 4.057 1.00 98.06 101 LYS A O 1
ATOM 845 N N . GLU A 1 102 ? -4.300 9.251 5.478 1.00 98.19 102 GLU A N 1
ATOM 846 C CA . GLU A 1 102 ? -3.288 9.219 4.426 1.00 98.19 102 GLU A CA 1
ATOM 847 C C . GLU A 1 102 ? -2.047 8.475 4.895 1.00 98.19 102 GLU A C 1
ATOM 849 O O . GLU A 1 102 ? -1.617 8.605 6.045 1.00 98.19 102 GLU A O 1
ATOM 854 N N . ILE A 1 103 ? -1.463 7.722 3.969 1.00 98.31 103 ILE A N 1
ATOM 855 C CA . ILE A 1 103 ? -0.106 7.211 4.088 1.00 98.31 103 ILE A CA 1
ATOM 856 C C . ILE A 1 103 ? 0.808 7.947 3.105 1.00 98.31 103 ILE A C 1
ATOM 858 O O . ILE A 1 103 ? 0.489 8.088 1.921 1.00 98.31 103 ILE A O 1
ATOM 862 N N . ILE A 1 104 ? 1.946 8.421 3.608 1.00 98.31 104 ILE A N 1
ATOM 863 C CA . ILE A 1 104 ? 3.033 9.006 2.820 1.00 98.31 104 ILE A CA 1
ATOM 864 C C . ILE A 1 104 ? 4.186 8.010 2.854 1.00 98.31 104 ILE A C 1
ATOM 866 O O . ILE A 1 104 ? 4.796 7.799 3.900 1.00 98.31 104 ILE A O 1
ATOM 870 N N . TYR A 1 105 ? 4.465 7.385 1.717 1.00 98.31 105 TYR A N 1
ATOM 871 C CA . TYR A 1 105 ? 5.456 6.326 1.579 1.00 98.31 105 TYR A CA 1
ATOM 872 C C . TYR A 1 105 ? 6.601 6.804 0.694 1.00 98.31 105 TYR A C 1
ATOM 874 O O . TYR A 1 105 ? 6.406 7.052 -0.495 1.00 98.31 105 TYR A O 1
ATOM 882 N N . THR A 1 106 ? 7.782 6.960 1.279 1.00 98.19 106 THR A N 1
ATOM 883 C CA . THR A 1 106 ? 8.976 7.466 0.598 1.00 98.19 106 THR A CA 1
ATOM 884 C C . THR A 1 106 ? 10.044 6.382 0.557 1.00 98.19 106 THR A C 1
ATOM 886 O O . THR A 1 106 ? 10.315 5.759 1.582 1.00 98.19 106 THR A O 1
ATOM 889 N N . VAL A 1 107 ? 10.679 6.190 -0.599 1.00 97.94 107 VAL A N 1
ATOM 890 C CA . VAL A 1 107 ? 11.885 5.363 -0.740 1.00 97.94 107 VAL A CA 1
ATOM 891 C C . VAL A 1 107 ? 12.988 6.233 -1.328 1.00 97.94 107 VAL A C 1
ATOM 893 O O . VAL A 1 107 ? 12.806 6.824 -2.391 1.00 97.94 107 VAL A O 1
ATOM 896 N N . GLU A 1 108 ? 14.111 6.339 -0.623 1.00 96.62 108 GLU A N 1
ATOM 897 C CA . GLU A 1 108 ? 15.239 7.186 -1.032 1.00 96.62 108 GLU A CA 1
ATOM 898 C C . GLU A 1 108 ? 16.042 6.580 -2.187 1.00 96.62 108 GLU A C 1
ATOM 900 O O . GLU A 1 108 ? 16.495 7.312 -3.066 1.00 96.62 108 GLU A O 1
ATOM 905 N N . ASN A 1 109 ? 16.205 5.254 -2.176 1.00 96.44 109 ASN A N 1
ATOM 906 C CA . ASN A 1 109 ? 16.886 4.482 -3.209 1.00 96.44 109 ASN A CA 1
ATOM 907 C C . ASN A 1 109 ? 16.038 3.282 -3.666 1.00 96.44 109 ASN A C 1
ATOM 909 O O . ASN A 1 109 ? 16.302 2.126 -3.327 1.00 96.44 109 ASN A O 1
ATOM 913 N N . ALA A 1 110 ? 14.980 3.577 -4.408 1.00 97.38 110 ALA A N 1
ATOM 914 C CA . ALA A 1 110 ? 14.216 2.621 -5.181 1.00 97.38 110 ALA A CA 1
ATOM 915 C C . ALA A 1 110 ? 15.068 2.033 -6.312 1.00 97.38 110 ALA A C 1
ATOM 917 O O . ALA A 1 110 ? 15.819 2.730 -7.003 1.00 97.38 110 ALA A O 1
ATOM 918 N N . TYR A 1 111 ? 14.927 0.729 -6.499 1.00 96.06 111 TYR A N 1
ATOM 919 C CA . TYR A 1 111 ? 15.560 -0.007 -7.581 1.00 96.06 111 TYR A CA 1
ATOM 920 C C . TYR A 1 111 ? 14.626 -1.113 -8.073 1.00 96.06 111 TYR A C 1
ATOM 922 O O . TYR A 1 111 ? 13.572 -1.358 -7.490 1.00 96.06 111 TYR A O 1
ATOM 930 N N . ILE A 1 112 ? 15.013 -1.762 -9.166 1.00 96.69 112 ILE A N 1
ATOM 931 C CA . ILE A 1 112 ? 14.362 -2.957 -9.700 1.00 96.69 112 ILE A CA 1
ATOM 932 C C . ILE A 1 112 ? 15.473 -3.977 -9.909 1.00 96.69 112 ILE A C 1
ATOM 934 O O . ILE A 1 112 ? 16.443 -3.683 -10.617 1.00 96.69 112 ILE A O 1
ATOM 938 N N . ASP A 1 113 ? 15.369 -5.143 -9.271 1.00 93.75 113 ASP A N 1
ATOM 939 C CA . ASP A 1 113 ? 16.284 -6.242 -9.573 1.00 93.75 113 ASP A CA 1
ATOM 940 C C . ASP A 1 113 ? 16.085 -6.694 -11.028 1.00 93.75 113 ASP A C 1
ATOM 942 O O . ASP A 1 113 ? 14.959 -6.811 -11.516 1.00 93.75 113 ASP A O 1
ATOM 946 N N . THR A 1 114 ? 17.179 -6.949 -11.745 1.00 93.25 114 THR A N 1
ATOM 947 C CA . THR A 1 114 ? 17.122 -7.301 -13.167 1.00 93.25 114 THR A CA 1
ATOM 948 C C . THR A 1 114 ? 16.375 -8.604 -13.425 1.00 93.25 114 THR A C 1
ATOM 950 O O . THR A 1 114 ? 15.849 -8.778 -14.527 1.00 93.25 114 THR A O 1
ATOM 953 N N . ILE A 1 115 ? 16.266 -9.492 -12.426 1.00 95.00 115 ILE A N 1
ATOM 954 C CA . ILE A 1 115 ? 15.438 -10.701 -12.528 1.00 95.00 115 ILE A CA 1
ATOM 955 C C . ILE A 1 115 ? 13.948 -10.374 -12.715 1.00 95.00 115 ILE A C 1
ATOM 957 O O . ILE A 1 115 ? 13.204 -11.209 -13.218 1.00 95.00 115 ILE A O 1
ATOM 961 N N . HIS A 1 116 ? 13.508 -9.171 -12.330 1.00 94.56 116 HIS A N 1
ATOM 962 C CA . HIS A 1 116 ? 12.112 -8.744 -12.390 1.00 94.56 116 HIS A CA 1
ATOM 963 C C . HIS A 1 116 ? 11.744 -8.007 -13.686 1.00 94.56 116 HIS A C 1
ATOM 965 O O . HIS A 1 116 ? 10.576 -7.668 -13.867 1.00 94.56 116 HIS A O 1
ATOM 971 N N . ASN A 1 117 ? 12.684 -7.764 -14.608 1.00 94.81 117 ASN A N 1
ATOM 972 C CA . ASN A 1 117 ? 12.444 -6.915 -15.783 1.00 94.81 117 ASN A CA 1
ATOM 973 C C . ASN A 1 117 ? 11.244 -7.369 -16.635 1.00 94.81 117 ASN A C 1
ATOM 975 O O . ASN A 1 117 ? 10.402 -6.549 -16.997 1.00 94.81 117 ASN A O 1
ATOM 979 N N . GLU A 1 118 ? 11.130 -8.668 -16.925 1.00 96.38 118 GLU A N 1
ATOM 980 C CA . GLU A 1 118 ? 10.008 -9.201 -17.715 1.00 96.38 118 GLU A CA 1
ATOM 981 C C . GLU A 1 118 ? 8.663 -9.028 -16.990 1.00 96.38 118 GLU A C 1
ATOM 983 O O . GLU A 1 118 ? 7.646 -8.704 -17.607 1.00 96.38 118 GLU A O 1
ATOM 988 N N . HIS A 1 119 ? 8.651 -9.180 -15.664 1.00 96.94 119 HIS A N 1
ATOM 989 C CA . HIS A 1 119 ? 7.441 -9.017 -14.859 1.00 96.94 119 HIS A CA 1
ATOM 990 C C . HIS A 1 119 ? 7.046 -7.550 -14.675 1.00 96.94 119 HIS A C 1
ATOM 992 O O . HIS A 1 119 ? 5.855 -7.247 -14.571 1.00 96.94 119 HIS A O 1
ATOM 998 N N . VAL A 1 120 ? 8.015 -6.632 -14.667 1.00 96.75 120 VAL A N 1
ATOM 999 C CA . VAL A 1 120 ? 7.760 -5.185 -14.671 1.00 96.75 120 VAL A CA 1
ATOM 1000 C C . VAL A 1 120 ? 7.051 -4.781 -15.958 1.00 96.75 120 VAL A C 1
ATOM 1002 O O . VAL A 1 120 ? 6.009 -4.129 -15.892 1.00 96.75 120 VAL A O 1
ATOM 1005 N N . GLU A 1 121 ? 7.551 -5.225 -17.111 1.00 96.50 121 GLU A N 1
ATOM 1006 C CA . GLU A 1 121 ? 6.913 -4.986 -18.411 1.00 96.50 121 GLU A CA 1
ATOM 1007 C C . GLU A 1 121 ? 5.487 -5.549 -18.443 1.00 96.50 121 GLU A C 1
ATOM 1009 O O . GLU A 1 121 ? 4.530 -4.860 -18.820 1.00 96.50 121 GLU A O 1
ATOM 1014 N N . GLU A 1 122 ? 5.301 -6.780 -17.953 1.00 97.25 122 GLU A N 1
ATOM 1015 C CA . GLU A 1 122 ? 3.968 -7.368 -17.849 1.00 97.25 122 GLU A CA 1
ATOM 1016 C C . GLU A 1 122 ? 3.055 -6.528 -16.937 1.00 97.25 122 GLU A C 1
ATOM 1018 O O . GLU A 1 122 ? 1.917 -6.226 -17.313 1.00 97.25 122 GLU A O 1
ATOM 1023 N N . GLN A 1 123 ? 3.537 -6.092 -15.769 1.00 96.56 123 GLN A N 1
ATOM 1024 C CA . GLN A 1 123 ? 2.776 -5.243 -14.853 1.00 96.56 123 GLN A CA 1
ATOM 1025 C C . GLN A 1 123 ? 2.364 -3.913 -15.490 1.00 96.56 123 GLN A C 1
ATOM 1027 O O . GLN A 1 123 ? 1.213 -3.507 -15.318 1.00 96.56 123 GLN A O 1
ATOM 1032 N N . LEU A 1 124 ? 3.271 -3.260 -16.220 1.00 96.62 124 LEU A N 1
ATOM 1033 C CA . LEU A 1 124 ? 3.023 -1.988 -16.902 1.00 96.62 124 LEU A CA 1
ATOM 1034 C C . LEU A 1 124 ? 2.038 -2.132 -18.074 1.00 96.62 124 LEU A C 1
ATOM 1036 O O . LEU A 1 124 ? 1.332 -1.174 -18.392 1.00 96.62 124 LEU A O 1
ATOM 1040 N N . SER A 1 125 ? 1.948 -3.321 -18.680 1.00 96.12 125 SER A N 1
ATOM 1041 C CA . SER A 1 125 ? 0.999 -3.623 -19.762 1.00 96.12 125 SER A CA 1
ATOM 1042 C C . SER A 1 125 ? -0.423 -3.948 -19.278 1.00 96.12 125 SER A C 1
ATOM 1044 O O . SER A 1 125 ? -1.398 -3.778 -20.017 1.00 96.12 125 SER A O 1
ATOM 1046 N N . ARG A 1 126 ? -0.571 -4.432 -18.037 1.00 95.94 126 ARG A N 1
ATOM 1047 C CA . ARG A 1 126 ? -1.860 -4.862 -17.478 1.00 95.94 126 ARG A CA 1
ATOM 1048 C C . ARG A 1 126 ? -2.725 -3.654 -17.111 1.00 95.94 126 ARG A C 1
ATOM 1050 O O . ARG A 1 126 ? -2.295 -2.739 -16.412 1.00 95.94 126 ARG A O 1
ATOM 1057 N N . TYR A 1 127 ? -4.006 -3.697 -17.484 1.00 94.56 127 TYR A N 1
ATOM 1058 C CA . TYR A 1 127 ? -4.982 -2.749 -16.943 1.00 94.56 127 TYR A CA 1
ATOM 1059 C C . TYR A 1 127 ? -5.116 -2.962 -15.431 1.00 94.56 127 TYR A C 1
ATOM 1061 O O . TYR A 1 127 ? -5.228 -4.097 -14.959 1.00 94.56 127 TYR A O 1
ATOM 1069 N N . TYR A 1 128 ? -5.130 -1.887 -14.652 1.00 93.62 128 TYR A N 1
ATOM 1070 C CA . TYR A 1 128 ? -5.372 -2.001 -13.220 1.00 93.62 128 TYR A CA 1
ATOM 1071 C C . TYR A 1 128 ? -6.867 -2.096 -12.902 1.00 93.62 128 TYR A C 1
ATOM 1073 O O . TYR A 1 128 ? -7.718 -1.628 -13.659 1.00 93.62 128 TYR A O 1
ATOM 1081 N N . ARG A 1 129 ? -7.186 -2.715 -11.764 1.00 94.69 129 ARG A N 1
ATOM 1082 C CA . ARG A 1 129 ? -8.557 -2.883 -11.266 1.00 94.69 129 ARG A CA 1
ATOM 1083 C C . ARG A 1 129 ? -8.844 -1.893 -10.139 1.00 94.69 129 ARG A C 1
ATOM 1085 O O . ARG A 1 129 ? -7.937 -1.207 -9.664 1.00 94.69 129 ARG A O 1
ATOM 1092 N N . ALA A 1 130 ? -10.116 -1.782 -9.762 1.00 94.94 130 ALA A N 1
ATOM 1093 C CA . ALA A 1 130 ? -10.519 -0.988 -8.608 1.00 94.94 130 ALA A CA 1
ATOM 1094 C C . ALA A 1 130 ? -9.810 -1.488 -7.340 1.00 94.94 130 ALA A C 1
ATOM 1096 O O . ALA A 1 130 ? -9.551 -2.685 -7.198 1.00 94.94 130 ALA A O 1
ATOM 1097 N N . LEU A 1 131 ? -9.482 -0.560 -6.440 1.00 96.75 131 LEU A N 1
ATOM 1098 C CA . LEU A 1 131 ? -8.924 -0.916 -5.142 1.00 96.75 131 LEU A CA 1
ATOM 1099 C C . LEU A 1 131 ? -10.012 -1.581 -4.286 1.00 96.75 131 LEU A C 1
ATOM 1101 O O . LEU A 1 131 ? -11.163 -1.143 -4.343 1.00 96.75 131 LEU A O 1
ATOM 1105 N N . PRO A 1 132 ? -9.671 -2.619 -3.507 1.00 97.38 132 PRO A N 1
ATOM 1106 C CA . PRO A 1 132 ? -10.610 -3.208 -2.564 1.00 97.38 132 PRO A CA 1
ATOM 1107 C C . PRO A 1 132 ? -10.896 -2.261 -1.399 1.00 97.38 132 PRO A C 1
ATOM 1109 O O . PRO A 1 132 ? -10.155 -1.311 -1.145 1.00 97.38 132 PRO A O 1
ATOM 1112 N N . GLU A 1 133 ? -11.931 -2.571 -0.634 1.00 97.12 133 GLU A N 1
ATOM 1113 C CA . GLU A 1 133 ? -12.143 -1.986 0.688 1.00 97.12 133 GLU A CA 1
ATOM 1114 C C . GLU A 1 133 ? -11.614 -2.924 1.772 1.00 97.12 133 GLU A C 1
ATOM 1116 O O . GLU A 1 133 ? -11.497 -4.133 1.565 1.00 97.12 133 GLU A O 1
ATOM 1121 N N . ILE A 1 134 ? -11.303 -2.373 2.943 1.00 96.81 134 ILE A N 1
ATOM 1122 C CA . ILE A 1 134 ? -10.930 -3.166 4.111 1.00 96.81 134 ILE A CA 1
ATOM 1123 C C . ILE A 1 134 ? -12.126 -3.285 5.050 1.00 96.81 134 ILE A C 1
ATOM 1125 O O . ILE A 1 134 ? -12.822 -2.311 5.335 1.00 96.81 134 ILE A O 1
ATOM 1129 N N . TRP A 1 135 ? -12.333 -4.482 5.572 1.00 96.69 135 TRP A N 1
ATOM 1130 C CA . TRP A 1 135 ? -13.234 -4.734 6.680 1.00 96.69 135 TRP A CA 1
ATOM 1131 C C . TRP A 1 135 ? -12.430 -5.256 7.865 1.00 96.69 135 TRP A C 1
ATOM 1133 O O . TRP A 1 135 ? -11.658 -6.204 7.719 1.00 96.69 135 TRP A O 1
ATOM 1143 N N . ILE A 1 136 ? -12.622 -4.639 9.028 1.00 96.94 136 ILE A N 1
ATOM 1144 C CA . ILE A 1 136 ? -12.054 -5.067 10.308 1.00 96.94 136 ILE A CA 1
ATOM 1145 C C . ILE A 1 136 ? -13.215 -5.411 11.233 1.00 96.94 136 ILE A C 1
ATOM 1147 O O . ILE A 1 136 ? -14.211 -4.688 11.277 1.00 96.94 136 ILE A O 1
ATOM 1151 N N . ASN A 1 137 ? -13.087 -6.515 11.964 1.00 96.44 137 ASN A N 1
ATOM 1152 C CA . ASN A 1 137 ? -14.089 -6.957 12.921 1.00 96.44 137 ASN A CA 1
ATOM 1153 C C . ASN A 1 137 ? -14.361 -5.861 13.978 1.00 96.44 137 ASN A C 1
ATOM 1155 O O . ASN A 1 137 ? -13.468 -5.553 14.773 1.00 96.44 137 ASN A O 1
ATOM 1159 N N . PRO A 1 138 ? -15.582 -5.291 14.033 1.00 94.00 138 PRO A N 1
ATOM 1160 C CA . PRO A 1 138 ? -15.905 -4.189 14.939 1.00 94.00 138 PRO A CA 1
ATOM 1161 C C . PRO A 1 138 ? -15.917 -4.586 16.418 1.00 94.00 138 PRO A C 1
ATOM 1163 O O . PRO A 1 138 ? -15.820 -3.717 17.276 1.00 94.00 138 PRO A O 1
ATOM 1166 N N . GLU A 1 139 ? -16.023 -5.879 16.726 1.00 93.62 139 GLU A N 1
ATOM 1167 C CA . GLU A 1 139 ? -16.033 -6.393 18.101 1.00 93.62 139 GLU A CA 1
ATOM 1168 C C . GLU A 1 139 ? -14.620 -6.653 18.650 1.00 93.62 139 GLU A C 1
ATOM 1170 O O . GLU A 1 139 ? -14.459 -7.112 19.782 1.00 93.62 139 GLU A O 1
ATOM 1175 N N . LYS A 1 140 ? -13.580 -6.409 17.843 1.00 92.25 140 LYS A N 1
ATOM 1176 C CA . LYS A 1 140 ? -12.182 -6.664 18.197 1.00 92.25 140 LYS A CA 1
ATOM 1177 C C . LYS A 1 140 ? -11.422 -5.369 18.416 1.00 92.25 140 LYS A C 1
ATOM 1179 O O . LYS A 1 140 ? -11.303 -4.571 17.499 1.00 92.25 140 LYS A O 1
ATOM 1184 N N . ASP A 1 141 ? -10.831 -5.222 19.599 1.00 84.44 141 ASP A N 1
ATOM 1185 C CA . ASP A 1 141 ? -9.984 -4.071 19.943 1.00 84.44 141 ASP A CA 1
ATOM 1186 C C . ASP A 1 141 ? -8.476 -4.397 19.916 1.00 84.44 141 ASP A C 1
ATOM 1188 O O . ASP A 1 141 ? -7.642 -3.509 19.726 1.00 84.44 141 ASP A O 1
ATOM 1192 N N . GLU A 1 142 ? -8.105 -5.668 20.098 1.00 85.19 142 GLU A N 1
ATOM 1193 C CA . GLU A 1 142 ? -6.718 -6.142 20.128 1.00 85.19 142 GLU A CA 1
ATOM 1194 C C . GLU A 1 142 ? -6.603 -7.624 19.733 1.00 85.19 142 GLU A C 1
ATOM 1196 O O . GLU A 1 142 ? -7.608 -8.330 19.628 1.00 85.19 142 GLU A O 1
ATOM 1201 N N . GLN A 1 143 ? -5.364 -8.096 19.530 1.00 88.00 143 GLN A N 1
ATOM 1202 C CA . GLN A 1 143 ? -5.040 -9.492 19.188 1.00 88.00 143 GLN A CA 1
ATOM 1203 C C . GLN A 1 143 ? -5.839 -10.013 17.979 1.00 88.00 143 GLN A C 1
ATOM 1205 O O . GLN A 1 143 ? -6.502 -11.054 18.040 1.00 88.00 143 GLN A O 1
ATOM 1210 N N . PHE A 1 144 ? -5.796 -9.255 16.882 1.00 92.50 144 PHE A N 1
ATOM 1211 C CA . PHE A 1 144 ? -6.465 -9.611 15.634 1.00 92.50 144 PHE A CA 1
ATOM 1212 C C . PHE A 1 144 ? -5.961 -10.948 15.089 1.00 92.50 144 PHE A C 1
ATOM 1214 O O . PHE A 1 144 ? -4.768 -11.249 15.128 1.00 92.50 144 PHE A O 1
ATOM 1221 N N . LYS A 1 145 ? -6.886 -11.737 14.543 1.00 92.62 145 LYS A N 1
ATOM 1222 C CA . LYS A 1 145 ? -6.584 -12.932 13.753 1.00 92.62 145 LYS A CA 1
ATOM 1223 C C . LYS A 1 145 ? -6.822 -12.647 12.277 1.00 92.62 145 LYS A C 1
ATOM 1225 O O . LYS A 1 145 ? -7.535 -11.710 11.929 1.00 92.62 145 LYS A O 1
ATOM 1230 N N . ILE A 1 146 ? -6.321 -13.528 11.413 1.00 94.44 146 ILE A N 1
ATOM 1231 C CA . ILE A 1 146 ? -6.566 -13.461 9.963 1.00 94.44 146 ILE A CA 1
ATOM 1232 C C . ILE A 1 146 ? -8.066 -13.318 9.655 1.00 94.44 146 ILE A C 1
ATOM 1234 O O . ILE A 1 146 ? -8.474 -12.458 8.885 1.00 94.44 146 ILE A O 1
ATOM 1238 N N . SER A 1 147 ? -8.918 -14.088 10.337 1.00 94.75 147 SER A N 1
ATOM 1239 C CA . SER A 1 147 ? -10.372 -14.065 10.126 1.00 94.75 147 SER A CA 1
ATOM 1240 C C . SER A 1 147 ? -11.062 -12.736 10.468 1.00 94.75 147 SER A C 1
ATOM 1242 O O . SER A 1 147 ? -12.204 -12.526 10.041 1.00 94.75 147 SER A O 1
ATOM 1244 N N . ASP A 1 148 ? -10.404 -11.877 11.253 1.00 96.88 148 ASP A N 1
ATOM 1245 C CA . ASP A 1 148 ? -10.927 -10.589 11.716 1.00 96.88 148 ASP A CA 1
ATOM 1246 C C . ASP A 1 148 ? -10.682 -9.452 10.713 1.00 96.88 148 ASP A C 1
ATOM 1248 O O . ASP A 1 148 ? -11.168 -8.345 10.932 1.00 96.88 148 ASP A O 1
ATOM 1252 N N . ILE A 1 149 ? -9.945 -9.703 9.625 1.00 97.44 149 ILE A N 1
ATOM 1253 C CA . ILE A 1 149 ? -9.560 -8.680 8.651 1.00 97.44 149 ILE A CA 1
ATOM 1254 C C . ILE A 1 149 ? -9.781 -9.219 7.234 1.00 97.44 149 ILE A C 1
ATOM 1256 O O . ILE A 1 149 ? -9.257 -10.265 6.859 1.00 97.44 149 ILE A O 1
ATOM 1260 N N . ARG A 1 150 ? -10.568 -8.516 6.418 1.00 97.25 150 ARG A N 1
ATOM 1261 C CA . ARG A 1 150 ? -10.954 -8.983 5.077 1.00 97.25 150 ARG A CA 1
ATOM 1262 C C . ARG A 1 150 ? -10.839 -7.877 4.049 1.00 97.25 150 ARG A C 1
ATOM 1264 O O . ARG A 1 150 ? -11.192 -6.735 4.327 1.00 97.25 150 ARG A O 1
ATOM 1271 N N . LEU A 1 151 ? -10.437 -8.250 2.840 1.00 97.62 151 LEU A N 1
ATOM 1272 C CA . LEU A 1 151 ? -10.591 -7.399 1.669 1.00 97.62 151 LEU A CA 1
ATOM 1273 C C . LEU A 1 151 ? -11.963 -7.632 1.038 1.00 97.62 151 LEU A C 1
ATOM 1275 O O . LEU A 1 151 ? -12.327 -8.762 0.710 1.00 97.62 151 LEU A O 1
ATOM 1279 N N . LEU A 1 152 ? -12.715 -6.558 0.844 1.00 97.50 152 LEU A N 1
ATOM 1280 C CA . LEU A 1 152 ? -13.992 -6.572 0.145 1.00 97.50 152 LEU A CA 1
ATOM 1281 C C . LEU A 1 152 ? -13.784 -6.105 -1.295 1.00 97.50 152 LEU A C 1
ATOM 1283 O O . LEU A 1 152 ? -13.136 -5.090 -1.542 1.00 97.50 152 LEU A O 1
ATOM 1287 N N . GLY A 1 153 ? -14.331 -6.853 -2.255 1.00 96.31 153 GLY A N 1
ATOM 1288 C CA . GLY A 1 153 ? -14.226 -6.499 -3.674 1.00 96.31 153 GLY A CA 1
ATOM 1289 C C . GLY A 1 153 ? -12.810 -6.614 -4.248 1.00 96.31 153 GLY A C 1
ATOM 1290 O O . GLY A 1 153 ? -12.504 -5.946 -5.233 1.00 96.31 153 GLY A O 1
ATOM 1291 N N . TYR A 1 154 ? -11.938 -7.438 -3.654 1.00 96.50 154 TYR A N 1
ATOM 1292 C CA . TYR A 1 154 ? -10.602 -7.662 -4.199 1.00 96.50 154 TYR A CA 1
ATOM 1293 C C . TYR A 1 154 ? -10.661 -8.489 -5.481 1.00 96.50 154 TYR A C 1
ATOM 1295 O O . TYR A 1 154 ? -11.139 -9.621 -5.492 1.00 96.50 154 TYR A O 1
ATOM 1303 N N . ILE A 1 155 ? -10.170 -7.902 -6.572 1.00 95.06 155 ILE A N 1
ATOM 1304 C CA . ILE A 1 155 ? -10.099 -8.548 -7.876 1.00 95.06 155 ILE A CA 1
ATOM 1305 C C . ILE A 1 155 ? -8.710 -8.272 -8.460 1.00 95.06 155 ILE A C 1
ATOM 1307 O O . ILE A 1 155 ? -8.335 -7.116 -8.646 1.00 95.06 155 ILE A O 1
ATOM 1311 N N . SER A 1 156 ? -7.965 -9.321 -8.810 1.00 95.25 156 SER A N 1
ATOM 1312 C CA . SER A 1 156 ? -6.570 -9.241 -9.275 1.00 95.25 156 SER A CA 1
ATOM 1313 C C . SER A 1 156 ? -6.325 -10.061 -10.543 1.00 95.25 156 SER A C 1
ATOM 1315 O O . SER A 1 156 ? -7.085 -10.974 -10.889 1.00 95.25 156 SER A O 1
ATOM 1317 N N . HIS A 1 157 ? -5.281 -9.712 -11.294 1.00 96.06 157 HIS A N 1
ATOM 1318 C CA . HIS A 1 157 ? -4.786 -10.616 -12.329 1.00 96.06 157 HIS A CA 1
ATOM 1319 C C . HIS A 1 157 ? -4.040 -11.780 -11.686 1.00 96.06 157 HIS A C 1
ATOM 1321 O O . HIS A 1 157 ? -3.567 -11.679 -10.554 1.00 96.06 157 HIS A O 1
ATOM 1327 N N . ARG A 1 158 ? -3.879 -12.862 -12.449 1.00 94.00 158 ARG A N 1
ATOM 1328 C CA . ARG A 1 158 ? -3.045 -13.995 -12.040 1.00 94.00 158 ARG A CA 1
ATOM 1329 C C . ARG A 1 158 ? -1.612 -13.547 -11.689 1.00 94.00 158 ARG A C 1
ATOM 1331 O O . ARG A 1 158 ? -1.164 -12.503 -12.189 1.00 94.00 158 ARG A O 1
ATOM 1338 N N . PRO A 1 159 ? -0.877 -14.330 -10.884 1.00 92.56 159 PRO A N 1
ATOM 1339 C CA . PRO A 1 159 ? 0.554 -14.127 -10.669 1.00 92.56 159 PRO A CA 1
ATOM 1340 C C . PRO A 1 159 ? 1.340 -13.977 -11.983 1.00 92.56 159 PRO A C 1
ATOM 1342 O O . PRO A 1 159 ? 0.866 -14.378 -13.050 1.00 92.56 159 PRO A O 1
ATOM 1345 N N . PHE A 1 160 ? 2.512 -13.347 -11.914 1.00 90.88 160 PHE A N 1
ATOM 1346 C CA . PHE A 1 160 ? 3.450 -13.340 -13.040 1.00 90.88 160 PHE A CA 1
ATOM 1347 C C . PHE A 1 160 ? 3.966 -14.767 -13.281 1.00 90.88 160 PHE A C 1
ATOM 1349 O O . PHE A 1 160 ? 4.013 -15.560 -12.336 1.00 90.88 160 PHE A O 1
ATOM 1356 N N . ASN A 1 161 ? 4.258 -15.099 -14.540 1.00 73.12 161 ASN A N 1
ATOM 1357 C CA . ASN A 1 161 ? 4.714 -16.440 -14.932 1.00 73.12 161 ASN A CA 1
ATOM 1358 C C . ASN A 1 161 ? 6.208 -16.643 -14.682 1.00 73.12 161 ASN A C 1
ATOM 1360 O O . ASN A 1 161 ? 6.955 -15.644 -14.758 1.00 73.12 161 ASN A O 1
#

pLDDT: mean 95.28, std 3.72, range [73.12, 98.38]

InterPro domains:
  IPR023451 Thymidylate synthase/dCMP hydroxymethylase domain [PF00303] (58-159)
  IPR036926 Thymidylate synthase/dCMP hydroxymethylase superfamily [G3DSA:3.30.572.10] (50-161)
  IPR036926 Thymidylate synthase/dCMP hydroxymethylase superfamily [SSF55831] (1-159)
  IPR045097 Thymidylate synthase/dCMP hydroxymethylase [PTHR11548] (58-158)

Foldseek 3Di:
DVLLLVVLCCCLPVVDFKDKDKDWCVQAQDLPFQADDDLQVLVVLLVVCLPPDWDWDDDPLEIETEAEAAEDASHPGVSSVSNSVSVSLVLVSLLVVGHYTMYMYIYRGYHHDPVCNVVSVVRSPDDHDRHWHKAAQNVDNDDDDPVRIDTHPDDHDHDDD

Organism: NCBI:txid412755

Sequence (161 aa):
MKQYLDKLREVFETKEHYIQIRHNMDNGFPLITTKEIDWDLVILRTLDELNNPLTITMANGEIFLQVNKTHEDIFFDTPISLAVHSLILYLIAHRMKMKPKEIIYTVENAYIDTIHNEHVEEQLSRYYRALPEIWINPEKDEQFKISDIRLLGYISHRPFN